Protein AF-A0A6P1MHC2-F1 (afdb_monomer_lite)

Radius of gyration: 14.87 Å; chains: 1; bounding box: 35×31×44 Å

pLDDT: mean 87.98, std 9.39, range [47.84, 96.25]

Organism: NCBI:txid2697030

Structure (mmCIF, N/CA/C/O backbone):
data_AF-A0A6P1MHC2-F1
#
_entry.id   AF-A0A6P1MHC2-F1
#
loop_
_atom_site.group_PDB
_atom_site.id
_atom_site.type_symbol
_atom_site.label_atom_id
_atom_site.label_alt_id
_atom_site.label_comp_id
_atom_site.label_asym_id
_atom_site.label_entity_id
_atom_site.label_seq_id
_atom_site.pdbx_PDB_ins_code
_atom_site.Cartn_x
_atom_site.Cartn_y
_atom_site.Cartn_z
_atom_site.occupancy
_atom_site.B_iso_or_equiv
_atom_site.auth_seq_id
_atom_site.auth_comp_id
_atom_site.auth_asym_id
_atom_site.auth_atom_id
_atom_site.pdbx_PDB_model_num
ATOM 1 N N . MET A 1 1 ? 12.166 -6.064 1.851 1.00 86.75 1 MET A N 1
ATOM 2 C CA . MET A 1 1 ? 11.871 -5.253 3.049 1.00 86.75 1 MET A CA 1
ATOM 3 C C . MET A 1 1 ? 10.387 -5.368 3.285 1.00 86.75 1 MET A C 1
ATOM 5 O O . MET A 1 1 ? 9.658 -5.312 2.304 1.00 86.75 1 MET A O 1
ATOM 9 N N . ASP A 1 2 ? 9.960 -5.508 4.533 1.00 92.62 2 ASP A N 1
ATOM 10 C CA . ASP A 1 2 ? 8.538 -5.587 4.863 1.00 92.62 2 ASP A CA 1
ATOM 11 C C . ASP A 1 2 ? 8.153 -4.342 5.660 1.00 92.62 2 ASP A C 1
ATOM 13 O O . ASP A 1 2 ? 8.932 -3.874 6.495 1.00 92.62 2 ASP A O 1
ATOM 17 N N . ILE A 1 3 ? 6.980 -3.778 5.370 1.00 93.56 3 ILE A N 1
ATOM 18 C CA . ILE A 1 3 ? 6.447 -2.606 6.075 1.00 93.56 3 ILE A CA 1
ATOM 19 C C . ILE A 1 3 ? 5.163 -3.014 6.779 1.00 93.56 3 ILE A C 1
ATOM 21 O O . ILE A 1 3 ? 4.312 -3.671 6.186 1.00 93.56 3 ILE A O 1
ATOM 25 N N . ILE A 1 4 ? 5.011 -2.600 8.034 1.00 93.75 4 ILE A N 1
ATOM 26 C CA . ILE A 1 4 ? 3.780 -2.787 8.800 1.00 93.75 4 ILE A CA 1
ATOM 27 C C . ILE A 1 4 ? 3.149 -1.419 9.027 1.00 93.75 4 ILE A C 1
ATOM 29 O O . ILE A 1 4 ? 3.788 -0.506 9.548 1.00 93.75 4 ILE A O 1
ATOM 33 N N . LEU A 1 5 ? 1.889 -1.302 8.633 1.00 91.06 5 LEU A N 1
ATOM 34 C CA . LEU A 1 5 ? 1.034 -0.156 8.881 1.00 91.06 5 LEU A CA 1
ATOM 35 C C . LEU A 1 5 ? 0.025 -0.544 9.967 1.00 91.06 5 LEU A C 1
ATOM 37 O O . LEU A 1 5 ? -0.880 -1.334 9.707 1.00 91.06 5 LEU A O 1
ATOM 41 N N . SER A 1 6 ? 0.192 -0.004 11.173 1.00 91.12 6 SER A N 1
ATOM 42 C CA . SER A 1 6 ? -0.690 -0.267 12.318 1.00 91.12 6 SER A CA 1
ATOM 43 C C . SER A 1 6 ? -1.609 0.930 12.563 1.00 91.12 6 SER A C 1
ATOM 45 O O . SER A 1 6 ? -1.133 2.058 12.689 1.00 91.12 6 SER A O 1
ATOM 47 N N . PHE A 1 7 ? -2.916 0.695 12.665 1.00 87.62 7 PHE A N 1
ATOM 48 C CA . PHE A 1 7 ? -3.916 1.740 12.897 1.00 87.62 7 PHE A CA 1
ATOM 49 C C . PHE A 1 7 ? -5.070 1.239 13.766 1.00 87.62 7 PHE A C 1
ATOM 51 O O . PHE A 1 7 ? -5.259 0.040 13.974 1.00 87.62 7 PHE A O 1
ATOM 58 N N . LYS A 1 8 ? -5.831 2.187 14.314 1.00 86.31 8 LYS A N 1
ATOM 59 C CA . LYS A 1 8 ? -6.992 1.915 15.161 1.00 86.31 8 LYS A CA 1
ATOM 60 C C . LYS A 1 8 ? -8.251 2.330 14.421 1.00 86.31 8 LYS A C 1
ATOM 62 O O . LYS A 1 8 ? -8.344 3.480 14.005 1.00 86.31 8 LYS A O 1
ATOM 67 N N . CYS A 1 9 ? -9.219 1.428 14.319 1.00 75.19 9 CYS A N 1
ATOM 68 C CA . CYS A 1 9 ? -10.554 1.763 13.831 1.00 75.19 9 CYS A CA 1
ATOM 69 C C . CYS A 1 9 ? -11.540 1.764 14.998 1.00 75.19 9 CYS A C 1
ATOM 71 O O . CYS A 1 9 ? -11.593 0.813 15.786 1.00 75.19 9 CYS A O 1
ATOM 73 N N . ALA A 1 10 ? -12.324 2.837 15.091 1.00 70.00 10 ALA A N 1
ATOM 74 C CA . ALA A 1 10 ? -13.479 2.917 15.971 1.00 70.00 10 ALA A CA 1
ATOM 75 C C . ALA A 1 10 ? -14.717 2.426 15.212 1.00 70.00 10 ALA A C 1
ATOM 77 O O . ALA A 1 10 ? -14.987 2.876 14.101 1.00 70.00 10 ALA A O 1
ATOM 78 N N . PHE A 1 11 ? -15.459 1.496 15.809 1.00 68.12 11 PHE A N 1
ATOM 79 C CA . PHE A 1 11 ? -16.750 1.043 15.287 1.00 68.12 11 PHE A CA 1
ATOM 80 C C . PHE A 1 11 ? -17.896 1.754 16.010 1.00 68.12 11 PHE A C 1
ATOM 82 O O . PHE A 1 11 ? -17.721 2.222 17.133 1.00 68.12 11 PHE A O 1
ATOM 89 N N . GLU A 1 12 ? -19.094 1.750 15.416 1.00 62.03 12 GLU A N 1
ATOM 90 C CA . GLU A 1 12 ? -20.308 2.389 15.966 1.00 62.03 12 GLU A CA 1
ATOM 91 C C . GLU A 1 12 ? -20.665 1.947 17.403 1.00 62.03 12 GLU A C 1
ATOM 93 O O . GLU A 1 12 ? -21.357 2.664 18.116 1.00 62.03 12 GLU A O 1
ATOM 98 N N . ASN A 1 13 ? -20.154 0.798 17.861 1.00 70.12 13 ASN A N 1
ATOM 99 C CA . ASN A 1 13 ? -20.373 0.262 19.210 1.00 70.12 13 ASN A CA 1
ATOM 100 C C . ASN A 1 13 ? -19.296 0.672 20.239 1.00 70.12 13 ASN A C 1
ATOM 102 O O . ASN A 1 13 ? -19.132 -0.026 21.241 1.00 70.12 13 ASN A O 1
ATOM 106 N N . ASP A 1 14 ? -18.511 1.721 19.973 1.00 64.81 14 ASP A N 1
ATOM 107 C CA . ASP A 1 14 ? -17.427 2.234 20.839 1.00 64.81 14 ASP A CA 1
ATOM 108 C C . ASP A 1 14 ? -16.294 1.221 21.124 1.00 64.81 14 ASP A C 1
ATOM 110 O O . ASP A 1 14 ? -15.408 1.424 21.956 1.00 64.81 14 ASP A O 1
ATOM 114 N N . ARG A 1 15 ? -16.291 0.096 20.397 1.00 70.12 15 ARG A N 1
ATOM 115 C CA . ARG A 1 15 ? -15.211 -0.890 20.429 1.00 70.12 15 ARG A CA 1
ATOM 116 C C . ARG A 1 15 ? -14.103 -0.417 19.501 1.00 70.12 15 ARG A C 1
ATOM 118 O O . ARG A 1 15 ? -14.309 -0.327 18.292 1.00 70.12 15 ARG A O 1
ATOM 125 N N . GLN A 1 16 ? -12.931 -0.145 20.062 1.00 75.62 16 GLN A N 1
ATOM 126 C CA . GLN A 1 16 ? -11.716 0.088 19.287 1.00 75.62 16 GLN A CA 1
ATOM 127 C C . GLN A 1 16 ? -11.065 -1.253 18.965 1.00 75.62 16 GLN A C 1
ATOM 129 O O . GLN A 1 16 ? -10.834 -2.059 19.866 1.00 75.62 16 GLN A O 1
ATOM 134 N N . LYS A 1 17 ? -10.756 -1.482 17.689 1.00 80.25 17 LYS A N 1
ATOM 135 C CA . LYS A 1 17 ? -9.906 -2.602 17.273 1.00 80.25 17 LYS A CA 1
ATOM 136 C C . LYS A 1 17 ? -8.633 -2.066 16.640 1.00 80.25 17 LYS A C 1
ATOM 138 O O . LYS A 1 17 ? -8.669 -1.082 15.896 1.00 80.25 17 LYS A O 1
ATOM 143 N N . ASN A 1 18 ? -7.522 -2.733 16.928 1.00 86.56 18 ASN A N 1
ATOM 144 C CA . ASN A 1 18 ? -6.255 -2.461 16.270 1.00 86.56 18 ASN A CA 1
ATOM 145 C C . ASN A 1 18 ? -6.152 -3.356 15.036 1.00 86.56 18 ASN A C 1
ATOM 147 O O . ASN A 1 18 ? -6.302 -4.573 15.134 1.00 86.56 18 ASN A O 1
ATOM 151 N N . TYR A 1 19 ? -5.861 -2.758 13.889 1.00 87.94 19 TYR A N 1
ATOM 152 C CA . TYR A 1 19 ? -5.574 -3.476 12.656 1.00 87.94 19 TYR A CA 1
ATOM 153 C C . TYR A 1 19 ? -4.138 -3.215 12.231 1.00 87.94 19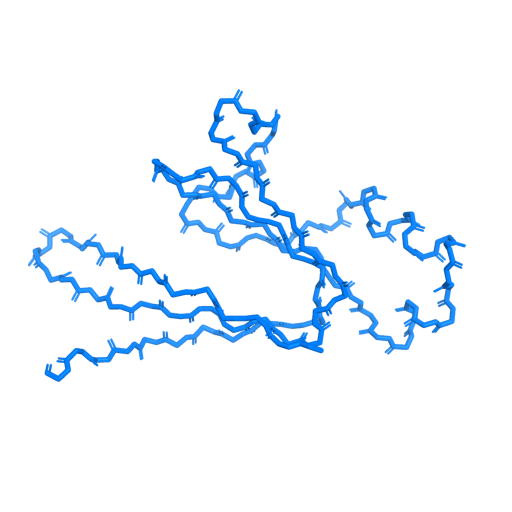 TYR A C 1
ATOM 155 O O . TYR A 1 19 ? -3.584 -2.135 12.444 1.00 87.94 19 TYR A O 1
ATOM 163 N N . GLU A 1 20 ? -3.539 -4.225 11.617 1.00 92.25 20 GLU A N 1
ATOM 164 C CA . GLU A 1 20 ? -2.239 -4.120 10.977 1.00 92.25 20 GLU A CA 1
ATOM 165 C C . GLU A 1 20 ? -2.352 -4.594 9.536 1.00 92.25 20 GLU A C 1
ATOM 167 O O . GLU A 1 20 ? -2.917 -5.654 9.261 1.00 92.25 20 GLU A O 1
ATOM 172 N N . ILE A 1 21 ? -1.785 -3.813 8.623 1.00 93.75 21 ILE A N 1
ATOM 173 C CA . ILE A 1 21 ? -1.550 -4.222 7.245 1.00 93.75 21 ILE A CA 1
ATOM 174 C C . ILE A 1 21 ? -0.046 -4.409 7.095 1.00 93.75 21 ILE A C 1
ATOM 176 O O . ILE A 1 21 ? 0.728 -3.456 7.199 1.00 93.75 21 ILE A O 1
ATOM 180 N N . ARG A 1 22 ? 0.377 -5.648 6.863 1.00 95.62 22 ARG A N 1
ATOM 181 C CA . ARG A 1 22 ? 1.760 -5.982 6.534 1.00 95.62 22 ARG A CA 1
ATOM 182 C C . ARG A 1 22 ? 1.902 -6.054 5.025 1.00 95.62 22 ARG A C 1
ATOM 184 O O . ARG A 1 22 ? 1.258 -6.886 4.404 1.00 95.62 22 ARG A O 1
ATOM 191 N N . PHE A 1 23 ? 2.770 -5.232 4.458 1.00 95.69 23 PHE A N 1
ATOM 192 C CA . PHE A 1 23 ? 3.183 -5.303 3.062 1.00 95.69 23 PHE A CA 1
ATOM 193 C C . PHE A 1 23 ? 4.482 -6.094 2.955 1.00 95.69 23 PHE A C 1
ATOM 195 O O . PHE A 1 23 ? 5.462 -5.775 3.634 1.00 95.69 23 PHE A O 1
ATOM 202 N N . GLU A 1 24 ? 4.493 -7.101 2.090 1.00 94.38 24 GLU A N 1
ATOM 203 C CA . GLU A 1 24 ? 5.625 -8.007 1.914 1.00 94.38 24 GLU A CA 1
ATOM 204 C C . GLU A 1 24 ? 6.396 -7.676 0.636 1.00 94.38 24 GLU A C 1
ATOM 206 O O . GLU A 1 24 ? 5.817 -7.379 -0.416 1.00 94.38 24 GLU A O 1
ATOM 211 N N . SER A 1 25 ? 7.728 -7.751 0.718 1.00 93.06 25 SER A N 1
ATOM 212 C CA . SER A 1 25 ? 8.615 -7.440 -0.415 1.00 93.06 25 SER A CA 1
ATOM 213 C C . SER A 1 25 ? 8.358 -6.043 -1.004 1.00 93.06 25 SER A C 1
ATOM 215 O O . SER A 1 25 ? 8.200 -5.873 -2.213 1.00 93.06 25 SER A O 1
ATOM 217 N N . VAL A 1 26 ? 8.315 -5.029 -0.138 1.00 94.19 26 VAL A N 1
ATOM 218 C CA . VAL A 1 26 ? 8.147 -3.625 -0.528 1.00 94.19 26 VAL A CA 1
ATOM 219 C C . VAL A 1 26 ? 9.377 -3.136 -1.288 1.00 94.19 26 VAL A C 1
ATOM 221 O O . VAL A 1 26 ? 10.501 -3.208 -0.783 1.00 94.19 26 VAL A O 1
ATOM 224 N N . LEU A 1 27 ? 9.144 -2.607 -2.487 1.00 92.19 27 LEU A N 1
ATOM 225 C CA . LEU A 1 27 ? 10.151 -1.962 -3.326 1.00 92.19 27 LEU A CA 1
ATOM 226 C C . LEU A 1 27 ? 10.227 -0.465 -3.037 1.00 92.19 27 LEU A C 1
ATOM 228 O O . LEU A 1 27 ? 11.314 0.095 -2.910 1.00 92.19 27 LEU A O 1
ATOM 232 N N . CYS A 1 28 ? 9.071 0.190 -2.928 1.00 91.25 28 CYS A N 1
ATOM 233 C CA . CYS A 1 28 ? 8.972 1.628 -2.713 1.00 91.25 28 CYS A CA 1
ATOM 234 C C . CYS A 1 28 ? 7.750 1.966 -1.856 1.00 91.25 28 CYS A C 1
ATOM 236 O O . CYS A 1 28 ? 6.766 1.231 -1.847 1.00 91.25 28 CYS A O 1
ATOM 238 N N . HIS A 1 29 ? 7.802 3.094 -1.155 1.00 94.12 29 HIS A N 1
ATOM 239 C CA . HIS A 1 29 ? 6.661 3.644 -0.431 1.00 94.12 29 HIS A CA 1
ATOM 240 C C . HIS A 1 29 ? 6.675 5.168 -0.526 1.00 94.12 29 HIS A C 1
ATOM 242 O O . HIS A 1 29 ? 7.731 5.775 -0.714 1.00 94.12 29 HIS A O 1
ATOM 248 N N . MET A 1 30 ? 5.504 5.779 -0.407 1.00 93.88 30 MET A N 1
ATOM 249 C CA . MET A 1 30 ? 5.329 7.224 -0.399 1.00 93.88 30 MET A CA 1
ATOM 250 C C . MET A 1 30 ? 4.230 7.593 0.591 1.00 93.88 30 MET A C 1
ATOM 252 O O . MET A 1 30 ? 3.258 6.862 0.765 1.00 93.88 30 MET A O 1
ATOM 256 N N . HIS A 1 31 ? 4.391 8.743 1.234 1.00 93.31 31 HIS A N 1
ATOM 257 C CA . HIS A 1 31 ? 3.373 9.350 2.079 1.00 93.31 31 HIS A CA 1
ATOM 258 C C . HIS A 1 31 ? 3.167 10.796 1.645 1.00 93.31 31 HIS A C 1
ATOM 260 O O . HIS A 1 31 ? 4.133 11.526 1.419 1.00 93.31 31 HIS A O 1
ATOM 266 N N . THR A 1 32 ? 1.909 11.206 1.528 1.00 92.44 32 THR A N 1
ATOM 267 C CA . THR A 1 32 ? 1.526 12.598 1.298 1.00 92.44 32 THR A CA 1
ATOM 268 C C . THR A 1 32 ? 0.528 13.015 2.360 1.00 92.44 32 THR A C 1
ATOM 270 O O . THR A 1 32 ? -0.446 12.306 2.601 1.00 92.44 32 THR A O 1
ATOM 273 N N . SER A 1 33 ? 0.717 14.186 2.970 1.00 90.19 33 SER A N 1
ATOM 274 C CA . SER A 1 33 ? -0.301 14.715 3.880 1.00 90.19 33 SER A CA 1
ATOM 275 C C . SER A 1 33 ? -1.582 15.065 3.121 1.00 90.19 33 SER A C 1
ATOM 277 O O . SER A 1 33 ? -1.586 15.228 1.897 1.00 90.19 33 SER A O 1
ATOM 279 N N . GLU A 1 34 ? -2.685 15.210 3.848 1.00 86.75 34 GLU A N 1
ATOM 280 C CA . GLU A 1 34 ? -4.012 15.449 3.272 1.00 86.75 34 GLU A CA 1
ATOM 281 C C . GLU A 1 34 ? -4.042 16.623 2.292 1.00 86.75 34 GLU A C 1
ATOM 283 O O . GLU A 1 34 ? -4.571 16.511 1.190 1.00 86.75 34 GLU A O 1
ATOM 288 N N . ARG A 1 35 ? -3.398 17.737 2.665 1.00 86.50 35 ARG A N 1
ATOM 289 C CA . ARG A 1 35 ? -3.369 18.977 1.872 1.00 86.50 35 ARG A CA 1
ATOM 290 C C . ARG A 1 35 ? -2.581 18.853 0.572 1.00 86.50 35 ARG A C 1
ATOM 292 O O . ARG A 1 35 ? -2.745 19.688 -0.312 1.00 86.50 35 ARG A O 1
ATOM 299 N N . PHE A 1 36 ? -1.718 17.848 0.476 1.00 85.81 36 PHE A N 1
ATOM 300 C CA . PHE A 1 36 ? -0.891 17.575 -0.694 1.00 85.81 36 PHE A CA 1
ATOM 301 C C . PHE A 1 36 ? -1.258 16.248 -1.356 1.00 85.81 36 PHE A C 1
ATOM 303 O O . PHE A 1 36 ? -0.489 15.766 -2.179 1.00 85.81 36 PHE A O 1
ATOM 310 N N . THR A 1 37 ? -2.408 15.657 -1.014 1.00 84.56 37 THR A N 1
ATOM 311 C CA . THR A 1 37 ? -2.896 14.438 -1.663 1.00 84.56 37 THR A CA 1
ATOM 312 C C . THR A 1 37 ? -3.617 14.828 -2.957 1.00 84.56 37 THR A C 1
ATOM 314 O O . THR A 1 37 ? -4.708 15.394 -2.896 1.00 84.56 37 THR A O 1
ATOM 317 N N . PRO A 1 38 ? -3.036 14.563 -4.142 1.00 72.50 38 PRO A N 1
ATOM 318 C CA . PRO A 1 38 ? -3.574 15.073 -5.401 1.00 72.50 38 PRO A CA 1
ATOM 319 C C . PRO A 1 38 ? -4.804 14.291 -5.881 1.00 72.50 38 PRO A C 1
ATOM 321 O O . PRO A 1 38 ? -5.663 14.847 -6.561 1.00 72.50 38 PRO A O 1
ATOM 324 N N . LYS A 1 39 ? -4.875 12.993 -5.561 1.00 80.69 39 LYS A N 1
ATOM 325 C CA . LYS A 1 39 ? -5.952 12.072 -5.944 1.00 80.69 39 LYS A CA 1
ATOM 326 C C . LYS A 1 39 ? -6.151 11.055 -4.825 1.00 80.69 39 LYS A C 1
ATOM 328 O O . LYS A 1 39 ? -5.181 10.444 -4.394 1.00 80.69 39 LYS A O 1
ATOM 333 N N . MET A 1 40 ? -7.391 10.859 -4.379 1.00 76.94 40 MET A N 1
ATOM 334 C CA . MET A 1 40 ? -7.716 9.888 -3.323 1.00 76.94 40 MET A CA 1
ATOM 335 C C . MET A 1 40 ? -7.900 8.455 -3.836 1.00 76.94 40 MET A C 1
ATOM 337 O O . MET A 1 40 ? -7.826 7.545 -3.031 1.00 76.94 40 MET A O 1
ATOM 341 N N . PHE A 1 41 ? -8.115 8.237 -5.139 1.00 82.69 41 PHE A N 1
ATOM 342 C CA . PHE A 1 41 ? -8.299 6.900 -5.735 1.00 82.69 41 PHE A CA 1
ATOM 343 C C . PHE A 1 41 ? -9.336 6.007 -5.025 1.00 82.69 41 PHE A C 1
ATOM 345 O O . PHE A 1 41 ? -9.140 4.800 -4.926 1.00 82.69 41 PHE A O 1
ATOM 352 N N . ASP A 1 42 ? -10.401 6.601 -4.479 1.00 84.44 42 ASP A N 1
ATOM 353 C CA . ASP A 1 42 ? -11.403 5.903 -3.660 1.00 84.44 42 ASP A CA 1
ATOM 354 C C . ASP A 1 42 ? -10.795 5.086 -2.498 1.00 84.44 42 ASP A C 1
ATOM 356 O O . ASP A 1 42 ? -11.372 4.111 -2.025 1.00 84.44 42 ASP A O 1
ATOM 360 N N . SER A 1 43 ? -9.622 5.503 -2.007 1.00 87.62 43 SER A N 1
ATOM 361 C CA . SER A 1 43 ? -8.854 4.800 -0.979 1.00 87.62 43 SER A CA 1
ATOM 362 C C . SER A 1 43 ? -9.172 5.264 0.447 1.00 87.62 43 SER A C 1
ATOM 364 O O . SER A 1 43 ? -8.356 5.066 1.346 1.00 87.62 43 SER A O 1
ATOM 366 N N . TYR A 1 44 ? -10.293 5.957 0.664 1.00 87.75 44 TYR A N 1
ATOM 367 C CA . TYR A 1 44 ? -10.668 6.485 1.980 1.00 87.75 44 TYR A CA 1
ATOM 368 C C . TYR A 1 44 ? -10.976 5.330 2.939 1.00 87.75 44 TYR A C 1
ATOM 370 O O . TYR A 1 44 ? -11.876 4.530 2.676 1.00 87.75 44 TYR A O 1
ATOM 378 N N . ASP A 1 45 ? -10.170 5.201 3.995 1.00 86.69 45 ASP A N 1
ATOM 379 C CA . ASP A 1 45 ? -10.177 4.103 4.974 1.00 86.69 45 ASP A CA 1
ATOM 380 C C . ASP A 1 45 ? -10.162 2.689 4.357 1.00 86.69 45 ASP A C 1
ATOM 382 O O . ASP A 1 45 ? -10.455 1.691 5.015 1.00 86.69 45 ASP A O 1
ATOM 386 N N . THR A 1 46 ? -9.786 2.586 3.080 1.00 88.81 46 THR A N 1
ATOM 387 C CA . THR A 1 46 ? -9.845 1.358 2.288 1.00 88.81 46 THR A CA 1
ATOM 388 C C . THR A 1 46 ? -8.544 1.193 1.521 1.00 88.81 46 THR A C 1
ATOM 390 O O . THR A 1 46 ? -8.116 2.090 0.795 1.00 88.81 46 THR A O 1
ATOM 393 N N . LEU A 1 47 ? -7.909 0.027 1.660 1.00 91.69 47 LEU A N 1
ATOM 394 C CA . LEU A 1 47 ? -6.731 -0.315 0.871 1.00 91.69 47 LEU A CA 1
ATOM 395 C C . LEU A 1 47 ? -7.156 -0.719 -0.545 1.00 91.69 47 LEU A C 1
ATOM 397 O O . LEU A 1 47 ? -7.841 -1.727 -0.724 1.00 91.69 47 LEU A O 1
ATOM 401 N N . VAL A 1 48 ? -6.711 0.033 -1.548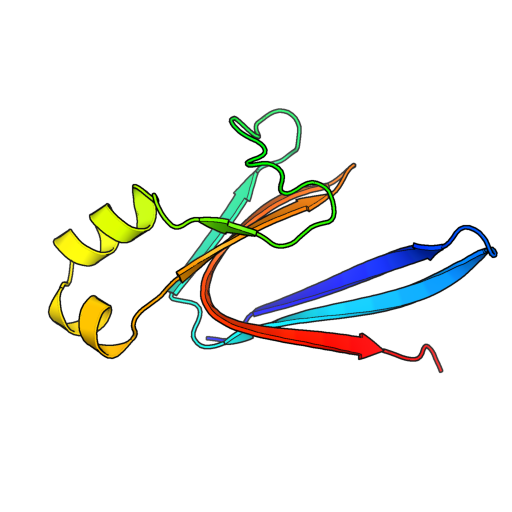 1.00 93.50 48 VAL A N 1
ATOM 402 C CA . VAL A 1 48 ? -7.009 -0.217 -2.964 1.00 93.50 48 VAL A CA 1
ATOM 403 C C . VAL A 1 48 ? -5.750 -0.617 -3.726 1.00 93.50 48 VAL A C 1
ATOM 405 O O . VAL A 1 48 ? -4.658 -0.132 -3.438 1.00 93.50 48 VAL A O 1
ATOM 408 N N . SER A 1 49 ? -5.903 -1.507 -4.709 1.00 93.56 49 SER A N 1
ATOM 409 C CA . SER A 1 49 ? -4.857 -1.835 -5.684 1.00 93.56 49 SER A CA 1
ATOM 410 C C . SER A 1 49 ? -5.075 -0.998 -6.940 1.00 93.56 49 SER A C 1
ATOM 412 O O . SER A 1 49 ? -6.162 -1.035 -7.515 1.00 93.56 49 SER A O 1
ATOM 414 N N . LEU A 1 50 ? -4.063 -0.245 -7.367 1.00 92.25 50 LEU A N 1
ATOM 415 C CA . LEU A 1 50 ? -4.110 0.535 -8.600 1.00 92.25 50 LEU A CA 1
ATOM 416 C C . LEU A 1 50 ? 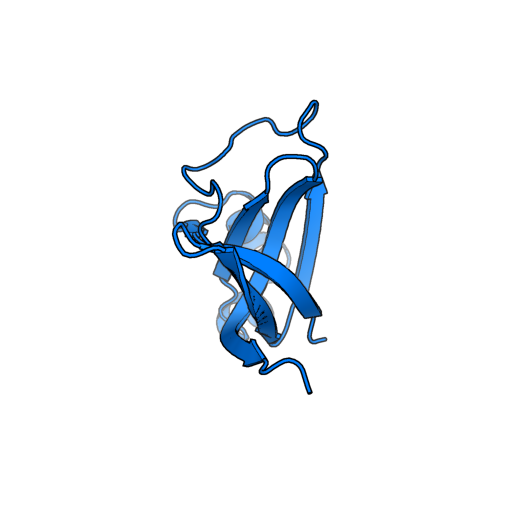-3.603 -0.300 -9.774 1.00 92.25 50 LEU A C 1
ATOM 418 O O . LEU A 1 50 ? -2.408 -0.575 -9.877 1.00 92.25 50 LEU A O 1
ATOM 422 N N . GLU A 1 51 ? -4.523 -0.665 -10.666 1.00 84.56 51 GLU A N 1
ATOM 423 C CA . GLU A 1 51 ? -4.213 -1.400 -11.899 1.00 84.56 51 GLU A CA 1
ATOM 424 C C . GLU A 1 51 ? -3.507 -0.504 -12.935 1.00 84.56 51 GLU A C 1
ATOM 426 O O . GLU A 1 51 ? -2.537 -0.921 -13.563 1.00 84.56 51 GLU A O 1
ATOM 431 N N . GLU A 1 52 ? -3.937 0.755 -13.072 1.00 84.50 52 GLU A N 1
ATOM 432 C CA . GLU A 1 52 ? -3.313 1.753 -13.952 1.00 84.50 52 GLU A CA 1
ATOM 433 C C . GLU A 1 52 ? -2.378 2.658 -13.143 1.00 84.50 52 GLU A C 1
ATOM 435 O O . GLU A 1 52 ? -2.766 3.722 -12.653 1.00 84.50 52 GLU A O 1
ATOM 440 N N . SER A 1 53 ? -1.131 2.220 -12.957 1.00 89.12 53 SER A N 1
ATOM 441 C CA . SER A 1 53 ? -0.141 2.964 -12.181 1.00 89.12 53 SER A CA 1
ATOM 442 C C . SER A 1 53 ? 1.065 3.390 -13.014 1.00 89.12 53 SER A C 1
ATOM 444 O O . SER A 1 53 ? 1.961 2.591 -13.276 1.00 89.12 53 SER A O 1
ATOM 446 N N . GLU A 1 54 ? 1.174 4.701 -13.256 1.00 91.50 54 GLU A N 1
ATOM 447 C CA . GLU A 1 54 ? 2.370 5.315 -13.860 1.00 91.50 54 GLU A CA 1
ATOM 448 C C . GLU A 1 54 ? 3.653 4.974 -13.081 1.00 91.50 54 GLU A C 1
ATOM 450 O O . GLU A 1 54 ? 4.738 4.853 -13.648 1.00 91.50 54 GLU A O 1
ATOM 455 N N . TRP A 1 55 ? 3.549 4.792 -11.760 1.00 92.56 55 TRP A N 1
ATOM 456 C CA . TRP A 1 55 ? 4.680 4.387 -10.930 1.00 92.56 55 TRP A CA 1
ATOM 457 C C . TRP A 1 55 ? 5.156 2.966 -11.263 1.00 92.56 55 TRP A C 1
ATOM 459 O O . TRP A 1 55 ? 6.358 2.754 -11.434 1.00 92.56 55 TRP A O 1
ATOM 469 N N . LEU A 1 56 ? 4.234 2.006 -11.412 1.00 93.56 56 LEU A N 1
ATOM 470 C CA . LEU A 1 56 ? 4.576 0.648 -11.848 1.00 93.56 56 LEU A CA 1
ATOM 471 C C . LEU A 1 56 ? 5.174 0.650 -13.259 1.00 93.56 56 LEU A C 1
ATOM 473 O O . LEU A 1 56 ? 6.191 -0.007 -13.478 1.00 93.56 56 LEU A O 1
ATOM 477 N N . ASP A 1 57 ? 4.606 1.430 -14.180 1.00 93.75 57 ASP A N 1
ATOM 478 C CA . ASP A 1 57 ? 5.119 1.547 -15.550 1.00 93.75 57 ASP A CA 1
ATOM 479 C C . ASP A 1 57 ? 6.563 2.054 -15.569 1.00 93.75 57 ASP A C 1
ATOM 481 O O . ASP A 1 57 ? 7.437 1.463 -16.211 1.00 93.75 57 ASP A O 1
ATOM 485 N N . ASN A 1 58 ? 6.850 3.098 -14.790 1.00 93.50 58 ASN A N 1
ATOM 486 C CA . ASN A 1 58 ? 8.198 3.641 -14.658 1.00 93.50 58 ASN A CA 1
ATOM 487 C C . ASN A 1 58 ? 9.178 2.612 -14.075 1.00 93.50 58 ASN A C 1
ATOM 489 O O . ASN A 1 58 ? 10.289 2.462 -14.585 1.00 93.50 58 ASN A O 1
ATOM 493 N N . LEU A 1 59 ? 8.779 1.860 -13.042 1.00 92.38 59 LEU A N 1
ATOM 494 C CA . LEU A 1 59 ? 9.622 0.807 -12.462 1.00 92.38 59 LEU A CA 1
ATOM 495 C C . LEU A 1 59 ? 9.905 -0.319 -13.463 1.00 92.38 59 LEU A C 1
ATOM 497 O O . LEU A 1 59 ? 11.038 -0.799 -13.545 1.00 92.38 59 LEU A O 1
ATOM 501 N N . LYS A 1 60 ? 8.907 -0.704 -14.263 1.00 93.69 60 LYS A N 1
ATOM 502 C CA . LYS A 1 60 ? 9.058 -1.713 -15.314 1.00 93.69 60 LYS A CA 1
ATOM 503 C C . LYS A 1 60 ? 10.030 -1.270 -16.406 1.00 93.69 60 LYS A C 1
ATOM 505 O O . LYS A 1 60 ? 10.821 -2.084 -16.877 1.00 93.69 60 LYS A O 1
AT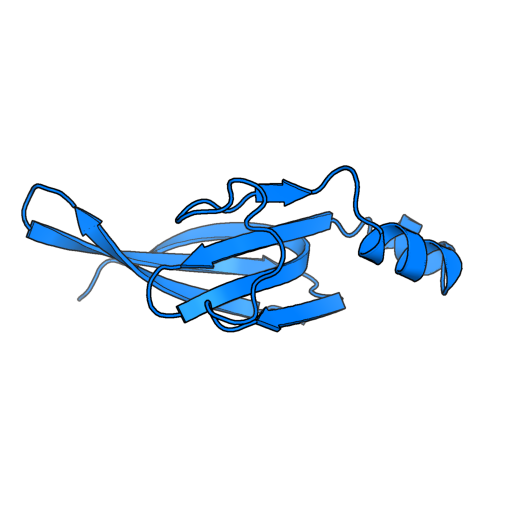OM 510 N N . ILE A 1 61 ? 9.993 0.006 -16.794 1.00 95.44 61 ILE A N 1
ATOM 511 C CA . ILE A 1 61 ? 10.931 0.582 -17.771 1.00 95.44 61 ILE A CA 1
ATOM 512 C C . ILE A 1 61 ? 12.362 0.582 -17.218 1.00 95.44 61 ILE A C 1
ATOM 514 O O . ILE A 1 61 ? 13.298 0.265 -17.950 1.00 95.44 61 ILE A O 1
ATOM 518 N N . LEU A 1 62 ? 12.537 0.909 -15.934 1.00 94.31 62 LEU A N 1
ATOM 519 C CA . LEU A 1 62 ? 13.855 0.959 -15.294 1.00 94.31 62 LEU A CA 1
ATOM 520 C C . LEU A 1 62 ? 14.510 -0.422 -15.173 1.00 94.31 62 LEU A C 1
ATOM 522 O O . LEU A 1 62 ? 15.717 -0.543 -15.385 1.00 94.31 62 LEU A O 1
ATOM 526 N N . ASN A 1 63 ? 13.743 -1.458 -14.821 1.00 93.62 63 ASN A N 1
ATOM 527 C CA . ASN A 1 63 ? 14.255 -2.822 -14.699 1.00 93.62 63 ASN A CA 1
ATOM 528 C C . ASN A 1 63 ? 13.147 -3.863 -14.915 1.00 93.62 63 ASN A C 1
ATOM 530 O O . ASN A 1 63 ? 12.546 -4.375 -13.969 1.00 93.62 63 ASN A O 1
ATOM 534 N N . SER A 1 64 ? 12.908 -4.210 -16.179 1.00 93.69 64 SER A N 1
ATOM 535 C CA . SER A 1 64 ? 11.857 -5.158 -16.563 1.00 93.69 64 SER A CA 1
ATOM 536 C C . SER A 1 64 ? 12.070 -6.560 -15.995 1.00 93.69 64 SER A C 1
ATOM 538 O O . SER A 1 64 ? 11.108 -7.215 -15.608 1.00 93.69 64 SER A O 1
ATOM 540 N N . ARG A 1 65 ? 13.326 -7.013 -15.888 1.00 93.31 65 ARG A N 1
ATOM 541 C CA . ARG A 1 65 ? 13.657 -8.347 -15.372 1.00 93.31 65 ARG A CA 1
ATOM 542 C C . ARG A 1 65 ? 13.212 -8.512 -13.923 1.00 93.31 65 ARG A C 1
ATOM 544 O O . ARG A 1 65 ? 12.553 -9.499 -13.601 1.00 93.31 65 ARG A O 1
ATOM 551 N N . ASP A 1 66 ? 13.585 -7.570 -13.063 1.00 89.25 66 ASP A N 1
ATOM 552 C CA . ASP A 1 66 ? 13.216 -7.641 -11.649 1.00 89.25 66 ASP A CA 1
ATOM 553 C C . ASP A 1 66 ? 11.725 -7.362 -11.466 1.00 89.25 66 ASP A C 1
ATOM 555 O O . ASP A 1 66 ? 11.079 -8.011 -10.644 1.00 89.25 66 ASP A O 1
ATOM 559 N N . PHE A 1 67 ? 11.154 -6.466 -12.275 1.00 91.50 67 PHE A N 1
ATOM 560 C CA . PHE A 1 67 ? 9.720 -6.204 -12.274 1.00 91.50 67 PHE A CA 1
ATOM 561 C C . PHE A 1 67 ? 8.906 -7.472 -12.579 1.00 91.50 67 PHE A C 1
ATOM 563 O O . PHE A 1 67 ? 7.988 -7.805 -11.832 1.00 91.50 67 PHE A O 1
ATOM 570 N N . ASP A 1 68 ? 9.270 -8.225 -13.619 1.00 92.12 68 ASP A N 1
ATOM 571 C CA . ASP A 1 68 ? 8.566 -9.452 -14.012 1.00 92.12 68 ASP A CA 1
ATOM 572 C C . ASP A 1 68 ? 8.794 -10.611 -13.026 1.00 92.12 68 ASP A C 1
ATOM 574 O O . ASP A 1 68 ? 7.928 -11.481 -12.877 1.00 92.12 68 ASP A O 1
ATOM 578 N N . PHE A 1 69 ? 9.942 -10.627 -12.338 1.00 90.56 69 PHE A N 1
ATOM 579 C CA . PHE A 1 69 ? 10.237 -11.601 -11.286 1.00 90.56 69 PHE A CA 1
ATOM 580 C C . PHE A 1 69 ? 9.406 -11.344 -10.024 1.00 90.56 69 PHE A C 1
ATOM 582 O O . PHE A 1 69 ? 8.761 -12.260 -9.512 1.00 90.56 69 PHE A O 1
ATOM 589 N N . TRP A 1 70 ? 9.407 -10.105 -9.527 1.00 90.44 70 TRP A N 1
ATOM 590 C CA . TRP A 1 70 ? 8.734 -9.740 -8.278 1.00 90.44 70 TRP A CA 1
ATOM 591 C C . TRP A 1 70 ? 7.233 -9.516 -8.441 1.00 90.44 70 TRP A C 1
ATOM 593 O O . TRP A 1 70 ? 6.494 -9.714 -7.478 1.00 90.44 70 TRP A O 1
ATOM 603 N N . LYS A 1 7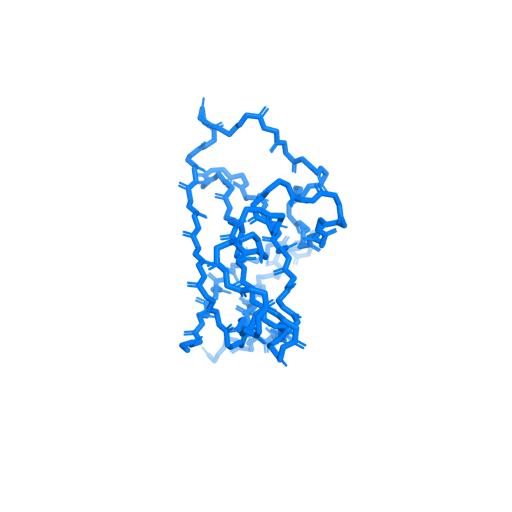1 ? 6.786 -9.128 -9.643 1.00 92.56 71 LYS A N 1
ATOM 604 C CA . LYS A 1 71 ? 5.395 -8.778 -9.973 1.00 92.56 71 LYS A CA 1
ATOM 605 C C . LYS A 1 71 ? 4.777 -7.826 -8.942 1.00 92.56 71 LYS A C 1
ATOM 607 O O . LYS A 1 71 ? 3.771 -8.174 -8.318 1.00 92.56 71 LYS A O 1
ATOM 612 N N . PRO A 1 72 ? 5.400 -6.657 -8.711 1.00 94.50 72 PRO A N 1
ATOM 613 C CA . PRO A 1 72 ? 4.915 -5.726 -7.711 1.00 94.50 72 PRO A CA 1
ATOM 614 C C . PRO A 1 72 ? 3.550 -5.152 -8.106 1.00 94.50 72 PRO A C 1
ATOM 616 O O . PRO A 1 72 ? 3.235 -4.992 -9.285 1.00 94.50 72 PRO A O 1
ATOM 619 N N . LYS A 1 73 ? 2.764 -4.807 -7.093 1.00 96.00 73 LYS A N 1
ATOM 620 C CA . LYS A 1 73 ? 1.474 -4.130 -7.181 1.00 96.00 73 LYS A CA 1
ATOM 621 C C . LYS A 1 73 ? 1.553 -2.799 -6.454 1.00 96.00 73 LYS A C 1
ATOM 623 O O . LYS A 1 73 ? 2.375 -2.623 -5.552 1.00 96.00 73 LYS A O 1
ATOM 628 N N . HIS A 1 74 ? 0.688 -1.873 -6.843 1.00 96.00 74 HIS A N 1
ATOM 629 C CA . HIS A 1 74 ? 0.592 -0.570 -6.212 1.00 96.00 74 HIS A CA 1
ATOM 630 C C . HIS A 1 74 ? -0.625 -0.525 -5.298 1.00 96.00 74 HIS A C 1
ATOM 632 O O . HIS A 1 74 ? -1.757 -0.574 -5.764 1.00 96.00 74 HIS A O 1
ATOM 638 N N . PHE A 1 75 ? -0.378 -0.418 -3.999 1.00 96.06 75 PHE A N 1
ATOM 639 C CA . PHE A 1 75 ? -1.402 -0.287 -2.977 1.00 96.06 75 PHE A CA 1
ATOM 640 C C . PHE A 1 75 ? -1.496 1.143 -2.469 1.00 96.06 75 PHE A C 1
ATOM 642 O O . PHE A 1 75 ? -0.471 1.775 -2.217 1.00 96.06 75 PHE A O 1
ATOM 649 N N . VAL A 1 76 ? -2.716 1.630 -2.271 1.00 94.94 76 VAL A N 1
ATOM 650 C CA . VAL A 1 76 ? -2.986 2.977 -1.768 1.00 94.94 76 VAL A CA 1
ATOM 651 C C . VAL A 1 76 ? -4.027 2.914 -0.661 1.00 94.94 76 VAL A C 1
ATOM 653 O O . VAL A 1 76 ? -5.012 2.193 -0.774 1.00 94.94 76 VAL A O 1
ATOM 656 N N . ILE A 1 77 ? -3.807 3.665 0.412 1.00 94.00 77 ILE A N 1
ATOM 657 C CA . ILE A 1 77 ? -4.780 3.877 1.484 1.00 94.00 77 ILE A CA 1
ATOM 658 C C . ILE A 1 77 ? -4.716 5.331 1.935 1.00 94.00 77 ILE A C 1
ATOM 660 O O . ILE A 1 77 ? -3.640 5.923 2.013 1.00 94.00 77 ILE A O 1
ATOM 664 N N . TYR A 1 78 ? -5.870 5.919 2.209 1.00 93.12 78 TYR A N 1
ATOM 665 C CA . TYR A 1 78 ? -6.004 7.277 2.706 1.00 93.12 78 TYR A CA 1
ATOM 666 C C . TYR A 1 78 ? -6.650 7.236 4.081 1.00 93.12 78 TYR A C 1
ATOM 668 O O . TYR A 1 78 ? -7.703 6.626 4.235 1.00 93.12 78 TYR A O 1
ATOM 676 N N . PHE A 1 79 ? -6.038 7.915 5.043 1.00 90.50 79 PHE A N 1
ATOM 677 C CA . PHE A 1 79 ? -6.597 8.099 6.374 1.00 90.50 79 PHE A CA 1
ATOM 678 C C . PHE A 1 79 ? -6.869 9.574 6.624 1.00 90.50 79 PHE A C 1
ATOM 680 O O . PHE A 1 79 ? -5.981 10.417 6.442 1.00 90.50 79 PHE A O 1
ATOM 687 N N . ASP A 1 80 ? -8.065 9.861 7.121 1.00 87.25 80 ASP A N 1
ATOM 688 C CA . ASP A 1 80 ? -8.409 11.187 7.624 1.00 87.25 80 ASP A CA 1
ATOM 689 C C . ASP A 1 80 ? -7.474 11.582 8.786 1.00 87.25 80 ASP A C 1
ATOM 691 O O . ASP A 1 80 ? -7.057 10.767 9.613 1.00 87.25 80 ASP A O 1
ATOM 695 N N . GLY A 1 81 ? -7.051 12.836 8.801 1.00 85.94 81 GLY A N 1
ATOM 696 C CA . GLY A 1 81 ? -6.033 13.411 9.675 1.00 85.94 81 GLY A CA 1
ATOM 697 C C . GLY A 1 81 ? -4.576 13.046 9.352 1.00 85.94 81 GLY A C 1
ATOM 698 O O . GLY A 1 81 ? -3.673 13.698 9.880 1.00 85.94 81 GLY A O 1
ATOM 699 N N . SER A 1 82 ? -4.304 12.044 8.504 1.00 88.56 82 SER A N 1
ATOM 700 C CA . SER A 1 82 ? -2.928 11.584 8.212 1.00 88.56 82 SER A CA 1
ATOM 701 C C . SER A 1 82 ? -2.523 11.730 6.743 1.00 88.56 82 SER A C 1
ATOM 703 O O . SER A 1 82 ? -1.345 11.958 6.447 1.00 88.56 82 SER A O 1
ATOM 705 N N . GLY A 1 83 ? -3.477 11.644 5.816 1.00 92.00 83 GLY A N 1
ATOM 706 C CA . GLY A 1 83 ? -3.245 11.692 4.376 1.00 92.00 83 GLY A CA 1
ATOM 707 C C . GLY A 1 83 ? -3.097 10.313 3.737 1.00 92.00 83 GLY A C 1
ATOM 708 O O . GLY A 1 83 ? -3.610 9.313 4.236 1.00 92.00 83 GLY A O 1
ATOM 709 N N . GLN A 1 84 ? -2.412 10.268 2.597 1.00 94.06 84 GLN A N 1
ATOM 710 C CA . GLN A 1 84 ? -2.314 9.084 1.753 1.00 94.06 84 GLN A CA 1
ATOM 711 C C . GLN A 1 84 ? -0.990 8.352 1.938 1.00 94.06 84 GLN A C 1
ATOM 713 O O . GLN A 1 84 ? 0.082 8.952 1.865 1.00 94.06 84 GLN A O 1
ATOM 718 N N . TYR A 1 85 ? -1.077 7.038 2.083 1.00 94.69 85 TYR A N 1
ATOM 719 C CA . TYR A 1 85 ? 0.043 6.117 2.032 1.00 94.69 85 TYR A CA 1
ATOM 720 C C . TYR A 1 85 ? -0.042 5.289 0.755 1.00 94.69 85 TYR A C 1
ATOM 722 O O . TYR A 1 85 ? -1.089 4.732 0.429 1.00 94.69 85 TYR A O 1
ATOM 730 N N . GLN A 1 86 ? 1.073 5.210 0.041 1.00 95.19 86 GLN A N 1
ATOM 731 C CA . GLN A 1 86 ? 1.222 4.433 -1.180 1.00 95.19 86 GLN A CA 1
ATOM 732 C C . GLN A 1 86 ? 2.381 3.451 -1.017 1.00 95.19 86 GLN A C 1
ATOM 734 O O . GLN A 1 86 ? 3.443 3.815 -0.50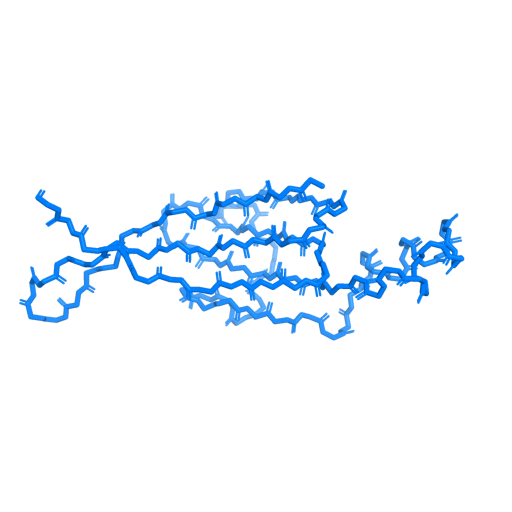6 1.00 95.19 86 GLN A O 1
ATOM 739 N N . PHE A 1 87 ? 2.196 2.217 -1.474 1.00 96.19 87 PHE A N 1
ATOM 740 C CA . PHE A 1 87 ? 3.179 1.144 -1.372 1.00 96.19 87 PHE A CA 1
ATOM 741 C C . PHE A 1 87 ? 3.284 0.385 -2.691 1.00 96.19 87 PHE A C 1
ATOM 743 O O . PHE A 1 87 ? 2.284 -0.085 -3.225 1.00 96.19 87 PHE A O 1
ATOM 750 N N . ILE A 1 88 ? 4.507 0.203 -3.181 1.00 96.19 88 ILE A N 1
ATOM 751 C CA . ILE A 1 88 ? 4.819 -0.748 -4.244 1.00 96.19 88 ILE A CA 1
ATOM 752 C C . ILE A 1 88 ? 5.336 -2.016 -3.576 1.00 96.19 88 ILE A C 1
ATOM 754 O O . ILE A 1 88 ? 6.469 -2.046 -3.092 1.00 96.19 88 ILE A O 1
ATOM 758 N N . ALA A 1 89 ? 4.505 -3.050 -3.522 1.00 96.25 89 ALA A N 1
ATOM 759 C CA . ALA A 1 89 ? 4.797 -4.292 -2.812 1.00 96.25 89 ALA A CA 1
ATOM 760 C C . ALA A 1 89 ? 4.266 -5.496 -3.585 1.00 96.25 89 ALA A C 1
ATOM 762 O O . ALA A 1 89 ? 3.416 -5.355 -4.460 1.00 96.25 89 ALA A O 1
ATOM 763 N N . ARG A 1 90 ? 4.752 -6.696 -3.277 1.00 94.62 90 ARG A N 1
ATOM 764 C CA . ARG A 1 90 ? 4.269 -7.910 -3.948 1.00 94.62 90 ARG A CA 1
ATOM 765 C C . ARG A 1 90 ? 2.863 -8.282 -3.480 1.00 94.62 90 ARG A C 1
ATOM 767 O O . ARG A 1 90 ? 1.983 -8.583 -4.287 1.00 94.62 90 ARG A O 1
ATOM 774 N N . GLU A 1 91 ? 2.667 -8.257 -2.171 1.00 94.44 91 GLU A N 1
ATOM 775 C CA . GLU A 1 91 ? 1.429 -8.654 -1.514 1.00 94.44 91 GLU A CA 1
ATOM 776 C C . GLU A 1 91 ? 1.267 -7.949 -0.168 1.00 94.44 91 GLU A C 1
ATOM 778 O O . GLU A 1 91 ? 2.180 -7.268 0.311 1.00 94.44 91 GLU A O 1
ATOM 783 N N . PHE A 1 92 ? 0.082 -8.090 0.420 1.00 95.19 92 PHE A N 1
ATOM 784 C CA . PHE A 1 92 ? -0.204 -7.609 1.760 1.00 95.19 92 PHE A CA 1
ATOM 785 C C . PHE A 1 92 ? -1.042 -8.622 2.536 1.00 95.19 92 PHE A C 1
ATOM 787 O O . PHE A 1 92 ? -1.807 -9.396 1.959 1.00 95.19 92 PHE A O 1
ATOM 794 N N . VAL A 1 93 ? -0.928 -8.567 3.857 1.00 93.94 93 VAL A N 1
ATOM 795 C CA . VAL A 1 93 ? -1.711 -9.358 4.803 1.00 93.94 93 VAL A CA 1
ATOM 796 C C . VAL A 1 93 ? -2.339 -8.411 5.813 1.00 93.94 93 VAL A C 1
ATOM 798 O O . VAL A 1 93 ? -1.660 -7.542 6.357 1.00 93.94 93 VAL A O 1
ATOM 801 N N . VAL A 1 94 ? -3.634 -8.585 6.068 1.00 91.00 94 VAL A N 1
ATOM 802 C CA . VAL A 1 94 ? -4.368 -7.829 7.088 1.00 91.00 94 VAL A CA 1
ATOM 803 C C . VAL A 1 94 ? -4.570 -8.723 8.302 1.00 91.00 94 VAL A C 1
ATOM 805 O O . VAL A 1 94 ? -5.037 -9.853 8.166 1.00 91.00 94 VAL A O 1
ATOM 808 N N . SER A 1 95 ? -4.245 -8.218 9.486 1.00 90.06 95 SER A N 1
ATOM 809 C CA . SER A 1 95 ? -4.502 -8.907 10.749 1.00 90.06 95 SER A CA 1
ATOM 810 C C . SER A 1 95 ? -5.132 -7.973 11.772 1.00 90.06 95 SER A C 1
ATOM 812 O O . SER A 1 95 ? -4.723 -6.820 11.908 1.00 90.06 95 SER A O 1
ATOM 814 N N . GLU A 1 96 ? -6.098 -8.491 12.522 1.00 85.56 96 GLU A N 1
ATOM 815 C CA . GLU A 1 96 ? -6.613 -7.846 13.727 1.00 85.56 96 GLU A CA 1
ATOM 816 C C . GLU A 1 96 ? -5.685 -8.175 14.906 1.00 85.56 96 GLU A C 1
ATOM 818 O O . GLU A 1 96 ? -5.294 -9.329 15.089 1.00 85.56 96 GLU A O 1
ATOM 823 N N . LYS A 1 97 ? -5.330 -7.167 15.706 1.00 77.25 97 LYS A N 1
ATOM 824 C CA . LYS A 1 97 ? -4.669 -7.350 17.000 1.00 77.25 97 LYS A CA 1
ATOM 825 C C . LYS A 1 97 ? -5.678 -7.130 18.117 1.00 77.25 97 LYS A C 1
ATOM 827 O O . LYS A 1 97 ? -6.220 -6.032 18.257 1.00 77.25 97 LYS A O 1
ATOM 832 N N . GLU A 1 98 ? -5.869 -8.154 18.943 1.00 59.25 98 GLU A N 1
ATOM 833 C CA . GLU A 1 98 ? -6.523 -7.990 20.238 1.00 59.25 98 GLU A CA 1
ATOM 834 C C . GLU A 1 98 ? -5.622 -7.136 21.138 1.00 59.25 98 GLU A C 1
ATOM 836 O O . GLU A 1 98 ? -4.401 -7.309 21.176 1.00 59.25 98 GLU A O 1
ATOM 841 N N . VAL A 1 99 ? -6.218 -6.144 21.796 1.00 58.72 99 VAL A N 1
ATOM 842 C CA . VAL A 1 99 ? -5.530 -5.337 22.805 1.00 58.72 99 VAL A CA 1
ATOM 843 C C . VAL A 1 99 ? -5.604 -6.131 24.106 1.00 58.72 99 VAL A C 1
ATOM 845 O O . VAL A 1 99 ? -6.705 -6.290 24.630 1.00 58.72 99 VAL A O 1
ATOM 848 N N . GLU A 1 100 ? -4.470 -6.670 24.564 1.00 47.84 100 GLU A N 1
ATOM 849 C CA . GLU A 1 100 ? -4.324 -7.209 25.931 1.00 47.84 100 GLU A CA 1
ATOM 850 C C . GLU A 1 100 ? -4.555 -6.126 26.994 1.00 47.84 100 GLU A C 1
ATOM 852 O O . GLU A 1 100 ? -4.101 -4.972 26.786 1.00 47.84 100 GLU A O 1
#

Foldseek 3Di:
DKDKDWDWDQDPVRDIWIKIKIFAAWPDKDFDFAVGAPDQPPQEQHKDWDPDDPVLVVVCVVPVPVCVVLVWIWIWHAYPPGGIMIITGSDMDMDIDDDD

Sequence (100 aa):
MDIILSFKCAFENDRQKNYEIRFESVLCHMHTSERFTPKMFDSYDTLVSLEESEWLDNLKILNSRDFDFWKPKHFVIYFDGSGQYQFIAREFVVSEKEVE

Secondary structure (DSSP, 8-state):
--EEEEEEEE-TTS-EEEEEEEEES--EEEEE-GGG----TT-BTS-EEESS-HHHHHHHHH-HHHHHHH--EEEEEEETTTEEEEEEESEEEEEEEP--